Protein AF-X1H9R8-F1 (afdb_monomer)

Sequence (118 aa):
VMQYEVTVKEYMALFAEQQYPYPMNVYSTDDFHYYIVTPVENFTELDSIYSLINKVASNAGEKWGAVWEKFAGTYHFNRGQIVIFSSELSYIPEEPRLNPEEGNFIYWGFGYVELGKE

Nearest PDB structures (foldseek):
  3zqq-assembly1_C  TM=2.118E-01  e=1.198E+00  Bacillus phage SF6
  7n98-assembly1_A  TM=2.409E-01  e=8.816E+00  Mus musculus

Organism: NCBI:txid412755

Structure (mmCIF, N/CA/C/O backbone):
data_AF-X1H9R8-F1
#
_entry.id   AF-X1H9R8-F1
#
loop_
_atom_site.group_PDB
_atom_site.id
_atom_site.type_symbol
_atom_site.label_atom_id
_atom_site.label_alt_id
_atom_site.label_comp_id
_atom_site.label_asym_id
_atom_site.label_entity_id
_atom_site.label_seq_id
_atom_site.pdbx_PDB_ins_code
_atom_site.Cartn_x
_atom_site.Cartn_y
_atom_site.Cartn_z
_atom_site.occupancy
_atom_site.B_iso_or_equiv
_atom_site.auth_seq_id
_atom_site.auth_comp_id
_atom_site.auth_asym_id
_atom_site.auth_atom_id
_atom_site.pdbx_PDB_model_num
ATOM 1 N N . VAL A 1 1 ? 15.574 2.233 14.113 1.00 58.78 1 VAL A N 1
ATOM 2 C CA . VAL A 1 1 ? 14.232 2.436 13.531 1.00 58.78 1 VAL A CA 1
ATOM 3 C C . VAL A 1 1 ? 14.177 3.872 13.057 1.00 58.78 1 VAL A C 1
ATOM 5 O O . VAL A 1 1 ? 14.324 4.769 13.882 1.00 58.78 1 VAL A O 1
ATOM 8 N N . MET A 1 2 ? 14.118 4.085 11.744 1.00 83.69 2 MET A N 1
ATOM 9 C CA . MET A 1 2 ? 14.039 5.432 11.163 1.00 83.69 2 MET A CA 1
ATOM 10 C C . MET A 1 2 ? 12.660 6.046 11.445 1.00 83.69 2 MET A C 1
ATOM 12 O O . MET A 1 2 ? 11.692 5.311 11.635 1.00 83.69 2 MET A O 1
ATOM 16 N N . GLN A 1 3 ? 12.552 7.380 11.451 1.00 92.12 3 GLN A N 1
ATOM 17 C CA . GLN A 1 3 ? 11.281 8.096 11.663 1.00 92.12 3 GLN A CA 1
ATOM 18 C C . GLN A 1 3 ? 10.157 7.568 10.754 1.00 92.12 3 GLN A C 1
ATOM 20 O O . GLN A 1 3 ? 9.029 7.416 11.208 1.00 92.12 3 GLN A O 1
ATOM 25 N N . TYR A 1 4 ? 10.489 7.207 9.509 1.00 93.81 4 TYR A N 1
ATOM 26 C CA . TYR A 1 4 ? 9.563 6.604 8.550 1.00 93.81 4 TYR A CA 1
ATOM 27 C C . TYR A 1 4 ? 8.852 5.356 9.105 1.00 93.81 4 TYR A C 1
ATOM 29 O O . TYR A 1 4 ? 7.630 5.282 9.085 1.00 93.81 4 TYR A O 1
ATOM 37 N N . GLU A 1 5 ? 9.594 4.394 9.662 1.00 94.56 5 GLU A N 1
ATOM 38 C CA . GLU A 1 5 ? 9.041 3.127 10.171 1.00 94.56 5 GLU A CA 1
ATOM 39 C C . GLU A 1 5 ? 8.130 3.330 11.385 1.00 94.56 5 GLU A C 1
ATOM 41 O O . GLU A 1 5 ? 7.147 2.607 11.558 1.00 94.56 5 GLU A O 1
ATOM 46 N N . VAL A 1 6 ? 8.451 4.312 12.233 1.00 95.06 6 VAL A N 1
ATOM 47 C CA . VAL A 1 6 ? 7.582 4.703 13.351 1.00 95.06 6 VAL A CA 1
ATOM 48 C C . VAL A 1 6 ? 6.272 5.261 12.803 1.00 95.06 6 VAL A C 1
ATOM 50 O O . VAL A 1 6 ? 5.204 4.799 13.201 1.00 95.06 6 VAL A O 1
ATOM 53 N N . THR A 1 7 ? 6.347 6.181 11.841 1.00 96.06 7 THR A N 1
ATOM 54 C CA . THR A 1 7 ? 5.164 6.782 11.218 1.00 96.06 7 THR A CA 1
ATOM 55 C C . THR A 1 7 ? 4.322 5.749 10.454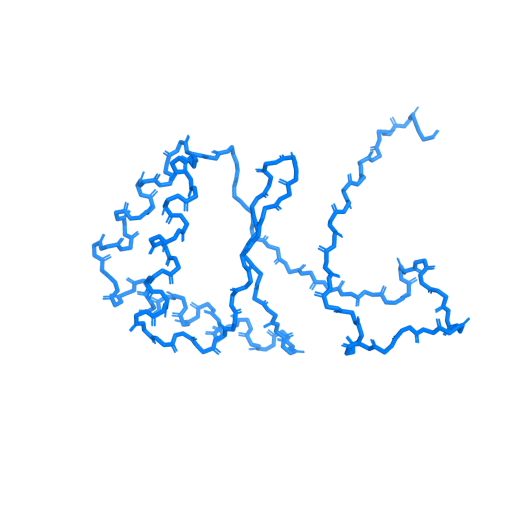 1.00 96.06 7 THR A C 1
ATOM 57 O O . THR A 1 7 ? 3.099 5.786 10.543 1.00 96.06 7 THR A O 1
ATOM 60 N N . VAL A 1 8 ? 4.932 4.759 9.783 1.00 95.81 8 VAL A N 1
ATOM 61 C CA . VAL A 1 8 ? 4.200 3.639 9.152 1.00 95.81 8 VAL A CA 1
ATOM 62 C C . VAL A 1 8 ? 3.397 2.847 10.179 1.00 95.81 8 VAL A C 1
ATOM 64 O O . VAL A 1 8 ? 2.245 2.511 9.918 1.00 95.81 8 VAL A O 1
ATOM 67 N N . LYS A 1 9 ? 3.958 2.562 11.358 1.00 95.75 9 LYS A N 1
ATOM 68 C CA . LYS A 1 9 ? 3.222 1.847 12.414 1.00 95.75 9 LYS A CA 1
ATOM 69 C C . LYS A 1 9 ? 2.025 2.650 12.917 1.00 95.75 9 LYS A C 1
ATOM 71 O O . LYS A 1 9 ? 0.958 2.074 13.111 1.00 95.75 9 LYS A O 1
ATOM 76 N N . GLU A 1 10 ? 2.184 3.960 13.092 1.00 96.12 10 GLU A N 1
ATOM 77 C CA . GLU A 1 10 ? 1.074 4.849 13.454 1.00 96.12 10 GLU A CA 1
ATOM 78 C C . GLU A 1 10 ? -0.002 4.883 12.362 1.00 96.12 10 GLU A C 1
ATOM 80 O O . GLU A 1 10 ? -1.187 4.766 12.663 1.00 96.12 10 GLU A O 1
ATOM 85 N N . TYR A 1 11 ? 0.405 4.968 11.093 1.00 96.38 11 TYR A N 1
ATOM 86 C CA . TYR A 1 11 ? -0.500 4.907 9.948 1.00 96.38 11 TYR A CA 1
ATOM 87 C C . TYR A 1 11 ? -1.292 3.594 9.929 1.00 96.38 11 TYR A C 1
ATOM 89 O O . TYR A 1 11 ? -2.515 3.622 9.838 1.00 96.38 11 TYR A O 1
ATOM 97 N N . MET A 1 12 ? -0.626 2.447 10.106 1.00 96.69 12 MET A N 1
ATOM 98 C CA . MET A 1 12 ? -1.271 1.128 10.177 1.00 96.69 12 MET A CA 1
ATOM 99 C C . MET A 1 12 ? -2.234 0.993 11.359 1.00 96.69 12 MET A C 1
AT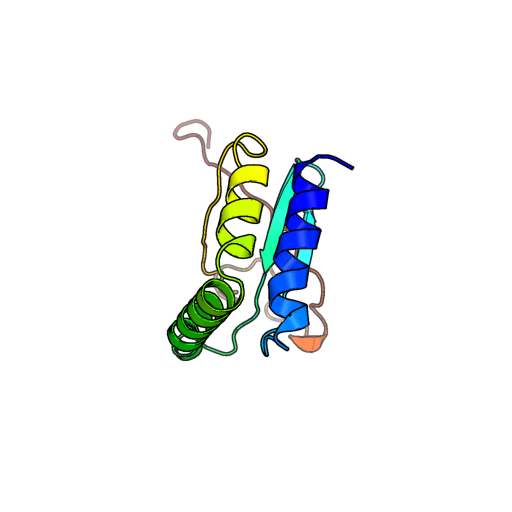OM 101 O O . MET A 1 12 ? -3.279 0.353 11.225 1.00 96.69 12 MET A O 1
ATOM 105 N N . ALA A 1 13 ? -1.933 1.628 12.495 1.00 96.38 13 ALA A N 1
ATOM 106 C CA . ALA A 1 13 ? -2.823 1.627 13.651 1.00 96.38 13 ALA A CA 1
ATOM 107 C C . ALA A 1 13 ? -4.185 2.271 13.336 1.00 96.38 13 ALA A C 1
ATOM 109 O O . ALA A 1 13 ? -5.203 1.756 13.790 1.00 96.38 13 ALA A O 1
ATOM 110 N N . LEU A 1 14 ? -4.237 3.312 12.491 1.00 96.81 14 LEU A N 1
ATOM 111 C CA . LEU A 1 14 ? -5.501 3.955 12.095 1.00 96.81 14 LEU A CA 1
ATOM 112 C C . LEU A 1 14 ? -6.459 2.996 11.372 1.00 96.81 14 LEU A C 1
ATOM 114 O O . LEU A 1 14 ? -7.675 3.100 11.535 1.00 96.81 14 LEU A O 1
ATOM 118 N N . PHE A 1 15 ? -5.925 2.058 10.587 1.00 96.75 15 PHE A N 1
ATOM 119 C CA . PHE A 1 15 ? -6.718 1.031 9.908 1.00 96.75 15 PHE A CA 1
ATOM 120 C C . PHE A 1 15 ? -7.121 -0.092 10.861 1.00 96.75 15 PHE A C 1
ATOM 122 O O . PHE A 1 15 ? -8.264 -0.551 10.829 1.00 96.75 15 PHE A O 1
ATOM 129 N N . ALA A 1 16 ? -6.198 -0.515 11.731 1.00 94.94 16 ALA A N 1
ATOM 130 C CA . ALA A 1 16 ? -6.457 -1.553 12.722 1.00 94.94 16 ALA A CA 1
ATOM 131 C C . ALA A 1 16 ? -7.559 -1.136 13.714 1.00 94.94 16 ALA A C 1
ATOM 133 O O . ALA A 1 16 ? -8.469 -1.919 13.979 1.00 94.94 16 ALA A O 1
ATOM 134 N N . GLU A 1 17 ? -7.530 0.113 14.198 1.00 94.62 17 GLU A N 1
ATOM 135 C CA . GLU A 1 17 ? -8.552 0.698 15.084 1.00 94.62 17 GLU A CA 1
ATOM 136 C C . GLU A 1 17 ? -9.963 0.640 14.479 1.00 94.62 17 GLU A C 1
ATOM 138 O O . GLU A 1 17 ? -10.953 0.540 15.202 1.00 94.62 17 GLU A O 1
ATOM 143 N N . GLN A 1 18 ? -10.059 0.678 13.150 1.00 94.50 18 GLN A N 1
ATOM 144 C CA . GLN A 1 18 ? -11.322 0.717 12.415 1.00 94.50 18 GLN A CA 1
ATOM 145 C C . GLN A 1 18 ? -11.713 -0.629 11.802 1.00 94.50 18 GLN A C 1
ATOM 147 O O . GLN A 1 18 ? -12.658 -0.678 11.017 1.00 94.50 18 GLN A O 1
ATOM 152 N N . GLN A 1 19 ? -11.006 -1.707 12.162 1.00 92.44 19 GLN A N 1
ATOM 153 C CA . GLN A 1 19 ? -11.251 -3.058 11.650 1.00 92.44 19 GLN A CA 1
ATOM 154 C C . GLN A 1 19 ? -11.286 -3.088 10.114 1.00 92.44 19 GLN A C 1
ATOM 156 O O . GLN A 1 19 ? -12.192 -3.663 9.509 1.00 92.44 19 GLN A O 1
ATOM 161 N N . TYR A 1 20 ? -10.320 -2.412 9.481 1.00 93.75 20 TYR A N 1
ATOM 162 C CA . TYR A 1 20 ? -10.223 -2.355 8.026 1.00 93.75 20 TYR A CA 1
ATOM 163 C C . TYR A 1 20 ? -10.223 -3.778 7.428 1.00 93.75 20 TYR A C 1
ATOM 165 O O . TYR A 1 20 ? -9.435 -4.615 7.873 1.00 93.75 20 TYR A O 1
ATOM 173 N N . PRO A 1 21 ? -11.108 -4.080 6.459 1.00 93.31 21 PRO A N 1
ATOM 174 C CA . PRO A 1 21 ? -11.422 -5.463 6.101 1.00 93.31 21 PRO A CA 1
ATOM 175 C C . PRO A 1 21 ? -10.385 -6.118 5.188 1.00 93.31 21 PRO A C 1
ATOM 177 O O . PRO A 1 21 ? -10.358 -7.342 5.086 1.00 93.31 21 PRO A O 1
ATOM 180 N N . TYR A 1 22 ? -9.540 -5.327 4.521 1.00 92.12 22 TYR A N 1
ATOM 181 C CA . TYR A 1 22 ? -8.519 -5.865 3.632 1.00 92.12 22 TYR A CA 1
ATOM 182 C C . TYR A 1 22 ? -7.195 -6.073 4.374 1.00 92.12 22 TYR A C 1
ATOM 184 O O . TYR A 1 22 ? -6.769 -5.193 5.131 1.00 92.12 22 TYR A O 1
ATOM 192 N N . PRO A 1 23 ? -6.501 -7.199 4.137 1.00 91.44 23 PRO A N 1
ATOM 193 C CA . PRO A 1 23 ? -5.173 -7.402 4.690 1.00 91.44 23 PRO A CA 1
ATOM 194 C C . PRO A 1 23 ? -4.192 -6.387 4.093 1.00 91.44 23 PRO A C 1
ATOM 196 O O . PRO A 1 23 ? -4.206 -6.118 2.893 1.00 91.44 23 PRO A O 1
ATOM 199 N N . MET A 1 24 ? -3.308 -5.852 4.932 1.00 92.69 24 MET A N 1
ATOM 200 C CA . MET A 1 24 ? -2.211 -4.987 4.503 1.00 92.69 24 MET A CA 1
ATOM 201 C C . MET A 1 24 ? -0.887 -5.623 4.902 1.00 92.69 24 MET A C 1
ATOM 203 O O . MET A 1 24 ? -0.545 -5.696 6.082 1.00 92.69 24 MET A O 1
ATOM 207 N N . ASN A 1 25 ? -0.136 -6.076 3.904 1.00 91.00 25 ASN A N 1
ATOM 208 C CA . ASN A 1 25 ? 1.195 -6.631 4.095 1.00 91.00 25 ASN A CA 1
ATOM 209 C C . ASN A 1 25 ? 2.215 -5.498 4.054 1.00 91.00 25 ASN A C 1
ATOM 211 O O . ASN A 1 25 ? 2.290 -4.774 3.061 1.00 91.00 25 ASN A O 1
ATOM 215 N N . VAL A 1 26 ? 3.001 -5.359 5.120 1.00 92.12 26 VAL A N 1
ATOM 216 C CA . VAL A 1 26 ? 4.008 -4.303 5.246 1.00 92.12 26 VAL A CA 1
ATOM 217 C C . VAL A 1 26 ? 5.387 -4.925 5.368 1.00 92.12 26 VAL A C 1
ATOM 219 O O . VAL A 1 26 ? 5.619 -5.747 6.253 1.00 92.12 26 VAL A O 1
ATOM 222 N N . TYR A 1 27 ? 6.304 -4.531 4.493 1.00 90.00 27 TYR A N 1
ATOM 223 C CA . TYR A 1 27 ? 7.689 -4.997 4.516 1.00 90.00 27 TYR A CA 1
ATOM 224 C C . TYR A 1 27 ? 8.628 -3.963 3.901 1.00 90.00 27 TYR A C 1
ATOM 226 O O . TYR A 1 27 ? 8.201 -3.022 3.228 1.00 90.00 27 TYR A O 1
ATOM 234 N N . SER A 1 28 ? 9.918 -4.161 4.148 1.00 89.94 28 SER A N 1
ATOM 235 C CA . SER A 1 28 ? 11.006 -3.392 3.560 1.00 89.94 28 SER A CA 1
ATOM 236 C C . SER A 1 28 ? 11.947 -4.308 2.791 1.00 89.94 28 SER A C 1
ATOM 238 O O . SER A 1 28 ? 12.113 -5.475 3.149 1.00 89.94 28 SER A O 1
ATOM 240 N N . THR A 1 29 ? 12.588 -3.766 1.769 1.00 87.50 29 THR A N 1
ATOM 241 C CA . THR A 1 29 ? 13.716 -4.390 1.069 1.00 87.50 29 THR A CA 1
ATOM 242 C C . THR A 1 29 ? 15.046 -3.866 1.619 1.00 87.50 29 THR A C 1
ATOM 244 O O . THR A 1 29 ? 15.091 -2.953 2.446 1.00 87.50 29 THR A O 1
ATOM 247 N N . ASP A 1 30 ? 16.145 -4.482 1.197 1.00 87.00 30 ASP A N 1
ATOM 248 C CA . ASP A 1 30 ? 17.516 -4.121 1.568 1.00 87.00 30 ASP A CA 1
ATOM 249 C C . ASP A 1 30 ? 17.9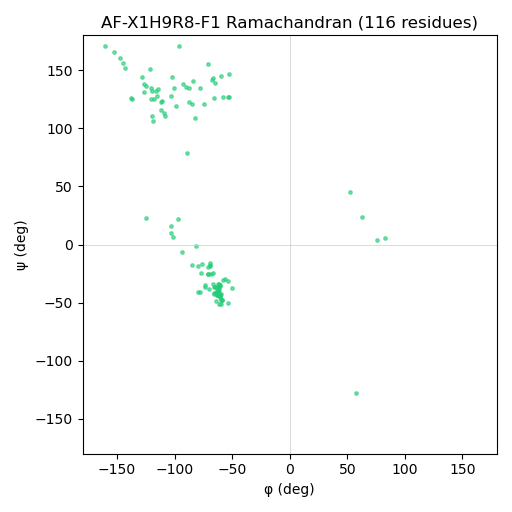88 -2.781 0.974 1.00 87.00 30 ASP A C 1
ATOM 251 O O . ASP A 1 30 ? 18.930 -2.178 1.487 1.00 87.00 30 ASP A O 1
ATOM 255 N N . ASP A 1 31 ? 17.301 -2.278 -0.052 1.00 87.25 31 ASP A N 1
ATOM 256 C CA . ASP A 1 31 ? 17.555 -0.998 -0.721 1.00 87.25 31 ASP A CA 1
ATOM 257 C C . ASP A 1 31 ? 16.661 0.161 -0.221 1.00 87.25 31 ASP A C 1
ATOM 259 O O . ASP A 1 31 ? 16.492 1.169 -0.907 1.00 87.25 31 ASP A O 1
ATOM 263 N N . PHE A 1 32 ? 16.115 0.040 0.996 1.00 87.88 32 PHE A N 1
ATOM 264 C CA . PHE A 1 32 ? 15.284 1.052 1.670 1.00 87.88 32 PHE A CA 1
ATOM 265 C C . PHE A 1 32 ? 13.959 1.401 0.971 1.00 87.88 32 PHE A C 1
ATOM 267 O O . PHE A 1 32 ? 13.383 2.462 1.238 1.00 87.88 32 PHE A O 1
ATOM 274 N N . HIS A 1 33 ? 13.417 0.508 0.138 1.00 89.56 33 HIS A N 1
ATOM 275 C CA . HIS A 1 33 ? 12.020 0.608 -0.278 1.00 89.56 33 HIS A CA 1
ATOM 276 C C . HIS A 1 33 ? 11.097 -0.023 0.761 1.00 89.56 33 HIS A C 1
ATOM 278 O O . HIS A 1 33 ? 11.381 -1.069 1.346 1.00 89.56 33 HIS A O 1
ATOM 284 N N . TYR A 1 34 ? 9.958 0.629 0.973 1.00 91.81 34 TYR A N 1
ATOM 285 C CA . TYR A 1 34 ? 8.915 0.181 1.881 1.00 91.81 34 TYR A CA 1
ATOM 286 C C . TYR A 1 34 ? 7.630 -0.033 1.099 1.00 91.81 34 TYR A C 1
ATOM 288 O O . TYR A 1 34 ? 7.205 0.830 0.327 1.00 91.81 34 TYR A O 1
ATOM 296 N N . TYR A 1 35 ? 7.001 -1.180 1.324 1.00 92.12 35 TYR A N 1
ATOM 297 C CA . TYR A 1 35 ? 5.814 -1.606 0.603 1.00 92.12 35 TYR A CA 1
ATOM 298 C C . TYR A 1 35 ? 4.663 -1.811 1.574 1.00 92.12 35 TYR A C 1
ATOM 300 O O . TYR A 1 35 ? 4.823 -2.437 2.619 1.00 92.12 35 TYR A O 1
ATOM 308 N N . ILE A 1 36 ? 3.495 -1.299 1.192 1.00 93.75 36 ILE A N 1
ATOM 309 C CA . ILE A 1 36 ? 2.209 -1.613 1.809 1.00 93.75 36 ILE A CA 1
ATOM 310 C C . ILE A 1 36 ? 1.371 -2.231 0.695 1.00 93.75 36 ILE A C 1
ATOM 312 O O . ILE A 1 36 ? 0.959 -1.538 -0.235 1.00 93.75 36 ILE A O 1
ATOM 316 N N . VAL A 1 37 ? 1.179 -3.545 0.752 1.00 92.25 37 VAL A N 1
ATOM 317 C CA . VAL A 1 37 ? 0.517 -4.314 -0.304 1.00 92.25 37 VAL A CA 1
ATOM 318 C C . VAL A 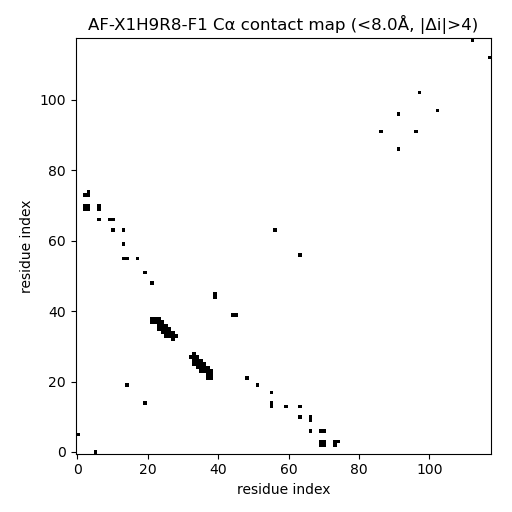1 37 ? -0.827 -4.808 0.196 1.00 92.25 37 VAL A C 1
ATOM 320 O O . VAL A 1 37 ? -0.901 -5.514 1.200 1.00 92.25 37 VAL A O 1
ATOM 323 N N . THR A 1 38 ? -1.879 -4.454 -0.538 1.00 92.19 38 THR A N 1
ATOM 324 C CA . THR A 1 38 ? -3.232 -4.975 -0.333 1.00 92.19 38 THR A CA 1
ATOM 325 C C . THR A 1 38 ? -3.567 -5.912 -1.492 1.00 92.19 38 THR A C 1
ATOM 327 O O . THR A 1 38 ? -3.685 -5.429 -2.620 1.00 92.19 38 THR A O 1
ATOM 330 N N . PRO A 1 39 ? -3.665 -7.234 -1.270 1.00 90.12 39 PRO A N 1
ATOM 331 C CA . PRO A 1 39 ? -4.137 -8.148 -2.298 1.00 90.12 39 PRO A CA 1
ATOM 332 C C . PRO A 1 39 ? -5.619 -7.883 -2.585 1.00 90.12 39 PRO A C 1
ATOM 334 O O . PRO A 1 39 ? -6.395 -7.610 -1.669 1.00 90.12 39 PRO A O 1
ATOM 337 N N . VAL A 1 40 ? -5.988 -7.972 -3.860 1.00 90.06 40 VAL A N 1
ATOM 338 C CA . VAL A 1 40 ? -7.364 -7.829 -4.347 1.00 90.06 40 VAL A CA 1
ATOM 339 C C . VAL A 1 40 ? -7.710 -9.016 -5.223 1.00 90.06 40 VAL A C 1
ATOM 341 O O . VAL A 1 40 ? -6.852 -9.509 -5.956 1.00 90.06 40 VAL A O 1
ATOM 344 N N . GLU A 1 41 ? -8.957 -9.470 -5.159 1.00 85.88 41 GLU A N 1
ATOM 345 C CA . GLU A 1 41 ? -9.411 -10.594 -5.982 1.00 85.88 41 GLU A CA 1
ATOM 346 C C . GLU A 1 41 ? -9.577 -10.167 -7.446 1.00 85.88 41 GLU A C 1
ATOM 348 O O . GLU A 1 41 ? -9.273 -10.917 -8.373 1.00 85.88 41 GLU A O 1
ATOM 353 N N . ASN A 1 42 ? -10.043 -8.937 -7.670 1.00 88.94 42 ASN A N 1
ATOM 354 C CA . ASN A 1 42 ? -10.261 -8.374 -8.997 1.00 88.94 42 ASN A CA 1
ATOM 355 C C . ASN A 1 42 ? -10.329 -6.834 -8.947 1.00 88.94 42 ASN A C 1
ATOM 357 O O . ASN A 1 42 ? -10.403 -6.226 -7.880 1.00 88.94 42 ASN A O 1
ATOM 361 N N . PHE A 1 43 ? -10.339 -6.175 -10.111 1.00 90.19 43 PHE A N 1
ATOM 362 C CA . PHE A 1 43 ? -10.308 -4.706 -10.177 1.00 90.19 43 PHE A CA 1
ATOM 363 C C . PHE A 1 43 ? -11.573 -4.001 -9.692 1.00 90.19 43 PHE A C 1
ATOM 365 O O . PHE A 1 43 ? -11.514 -2.804 -9.419 1.00 90.19 43 PHE A O 1
ATOM 372 N N . THR A 1 44 ? -12.700 -4.702 -9.553 1.00 90.19 44 THR A N 1
ATOM 373 C CA . THR A 1 44 ? -13.933 -4.072 -9.049 1.00 90.19 44 THR A CA 1
ATOM 374 C C . THR A 1 44 ? -13.825 -3.703 -7.567 1.00 90.19 44 THR A C 1
ATOM 376 O O . THR A 1 44 ? -14.539 -2.825 -7.088 1.00 90.19 44 THR A O 1
ATOM 379 N N . GLU A 1 45 ? -12.875 -4.303 -6.845 1.00 90.38 45 GLU A N 1
ATOM 380 C CA . GLU A 1 45 ? -12.619 -4.007 -5.435 1.00 90.38 45 GLU A CA 1
ATOM 381 C C . GLU A 1 45 ? -11.869 -2.687 -5.213 1.00 90.38 45 GLU A C 1
ATOM 383 O O . GLU A 1 45 ? -11.889 -2.154 -4.104 1.00 90.38 45 GLU A O 1
ATOM 388 N N . LEU A 1 46 ? -11.231 -2.126 -6.248 1.00 91.12 46 LEU A N 1
ATOM 389 C CA . LEU A 1 46 ? -10.410 -0.917 -6.115 1.00 91.12 46 LEU A CA 1
ATOM 390 C C . LEU A 1 46 ? -11.229 0.280 -5.622 1.00 91.12 46 LEU A C 1
ATOM 392 O O . LEU A 1 46 ? -10.806 0.979 -4.701 1.00 91.12 46 LEU A O 1
ATOM 396 N N . ASP A 1 47 ? -12.430 0.474 -6.170 1.00 92.12 47 ASP A N 1
ATOM 397 C CA . ASP A 1 47 ? -13.336 1.543 -5.737 1.00 92.12 47 ASP A CA 1
ATOM 398 C C . ASP A 1 47 ? -13.742 1.373 -4.266 1.00 92.12 47 ASP A C 1
ATOM 400 O O . ASP A 1 47 ? -13.800 2.344 -3.504 1.00 92.12 47 ASP A O 1
ATOM 404 N N . SER A 1 48 ? -13.963 0.126 -3.837 1.00 92.50 48 SER A N 1
ATOM 405 C CA . SER A 1 48 ? -14.284 -0.197 -2.444 1.00 92.50 48 SER A CA 1
ATOM 406 C C . SER A 1 48 ? -13.110 0.110 -1.515 1.00 92.50 48 SER A C 1
ATOM 408 O O . SER A 1 48 ? -13.306 0.723 -0.465 1.00 92.50 48 SER A O 1
ATOM 410 N N . ILE A 1 49 ? -11.884 -0.233 -1.917 1.00 92.50 49 ILE A N 1
ATOM 411 C CA . ILE A 1 49 ? -10.659 0.079 -1.171 1.00 92.50 49 ILE A CA 1
ATOM 412 C C . ILE A 1 49 ? -10.499 1.587 -0.995 1.00 92.50 49 ILE A C 1
ATOM 414 O O . ILE A 1 49 ? -10.343 2.055 0.133 1.00 92.50 49 ILE A O 1
ATOM 418 N N . TYR A 1 50 ? -10.598 2.370 -2.071 1.00 91.81 50 TYR A N 1
ATOM 419 C CA . TYR A 1 50 ? -10.468 3.825 -1.971 1.00 91.81 50 TYR A CA 1
ATOM 420 C C . TYR A 1 50 ? -11.561 4.441 -1.095 1.00 91.81 50 TYR A C 1
ATOM 422 O O . TYR A 1 50 ? -11.278 5.319 -0.277 1.00 91.81 50 TYR A O 1
ATOM 430 N N . SER A 1 51 ? -12.798 3.953 -1.211 1.00 94.50 51 SER A N 1
ATOM 431 C CA . SER A 1 51 ? -13.905 4.390 -0.358 1.00 94.50 51 SER A CA 1
ATOM 432 C C . SER A 1 51 ? -13.634 4.111 1.124 1.00 94.50 51 SER A C 1
ATOM 434 O O . SER A 1 51 ? -13.823 4.984 1.975 1.00 94.50 51 SER A O 1
ATOM 436 N N . LEU A 1 52 ? -13.114 2.926 1.450 1.00 95.25 52 LEU A N 1
ATOM 437 C CA . LEU A 1 52 ? -12.782 2.554 2.823 1.00 95.25 52 LEU A CA 1
ATOM 438 C C . LEU A 1 52 ? -11.572 3.324 3.365 1.00 95.25 52 LEU A C 1
ATOM 440 O O . LEU A 1 52 ? -11.609 3.737 4.521 1.00 95.25 52 LEU A O 1
ATOM 444 N N . ILE A 1 53 ? -10.541 3.585 2.556 1.00 94.31 53 ILE A N 1
ATOM 445 C CA . ILE A 1 53 ? -9.414 4.450 2.948 1.00 94.31 53 ILE A CA 1
ATOM 446 C C . ILE A 1 53 ? -9.921 5.862 3.272 1.00 94.31 53 ILE A C 1
ATOM 448 O O . ILE A 1 53 ? -9.572 6.419 4.311 1.00 94.31 53 ILE A O 1
ATOM 452 N N . ASN A 1 54 ? -10.800 6.423 2.436 1.00 96.00 54 ASN A N 1
ATOM 453 C CA . ASN A 1 54 ? -11.403 7.734 2.689 1.00 96.00 54 ASN A CA 1
ATOM 454 C C . ASN A 1 54 ? -12.246 7.740 3.969 1.00 96.00 54 ASN A C 1
ATOM 456 O O . ASN A 1 54 ? -12.208 8.704 4.734 1.00 96.00 54 ASN A O 1
ATOM 460 N N . LYS A 1 55 ? -12.971 6.651 4.241 1.00 97.12 55 LYS A N 1
ATOM 461 C CA . LYS A 1 55 ? -13.701 6.471 5.499 1.00 97.12 55 LYS A CA 1
ATOM 462 C C . LYS A 1 55 ? -12.748 6.432 6.697 1.00 97.12 55 LYS A C 1
ATOM 464 O O . LYS A 1 55 ? -13.017 7.104 7.691 1.00 97.12 55 LYS A O 1
ATOM 469 N N . VAL A 1 56 ? -11.625 5.717 6.588 1.00 97.00 56 VAL A N 1
ATOM 470 C CA . VAL A 1 56 ? -10.582 5.677 7.626 1.00 97.00 56 VAL A CA 1
ATOM 471 C C . VAL A 1 56 ? -10.033 7.073 7.896 1.00 97.00 56 VAL A C 1
ATOM 473 O O . VAL A 1 56 ? -9.994 7.486 9.055 1.00 97.00 56 VAL A O 1
ATOM 476 N N . ALA A 1 57 ? -9.690 7.817 6.843 1.00 96.62 57 ALA A N 1
ATOM 477 C CA . ALA A 1 57 ? -9.207 9.190 6.936 1.00 96.62 57 ALA A CA 1
ATOM 478 C C . ALA A 1 57 ? -10.231 10.120 7.602 1.00 96.62 57 ALA A C 1
ATOM 480 O O . ALA A 1 57 ? -9.898 10.846 8.539 1.00 96.62 57 ALA A O 1
ATOM 481 N N . SER A 1 58 ? -11.494 10.052 7.170 1.00 97.06 58 SER A N 1
ATOM 482 C CA . SER A 1 58 ? -12.582 10.860 7.727 1.00 97.06 58 SER A CA 1
ATOM 483 C C . SER A 1 58 ? -12.817 10.574 9.211 1.00 97.06 58 SER A C 1
ATOM 485 O O . SER A 1 58 ? -13.046 11.503 9.979 1.00 97.06 58 SER A O 1
ATOM 487 N N . ASN A 1 59 ? -12.762 9.306 9.622 1.00 97.19 59 ASN A N 1
ATOM 488 C CA . ASN A 1 59 ? -12.960 8.907 11.016 1.00 97.19 59 ASN A CA 1
ATOM 489 C C . ASN A 1 59 ? -11.757 9.256 11.903 1.00 97.19 59 ASN A C 1
ATOM 491 O O . ASN A 1 59 ? -11.930 9.594 13.071 1.00 97.19 59 ASN A O 1
ATOM 495 N N . ALA A 1 60 ? -10.540 9.171 11.359 1.00 96.44 60 ALA A N 1
ATOM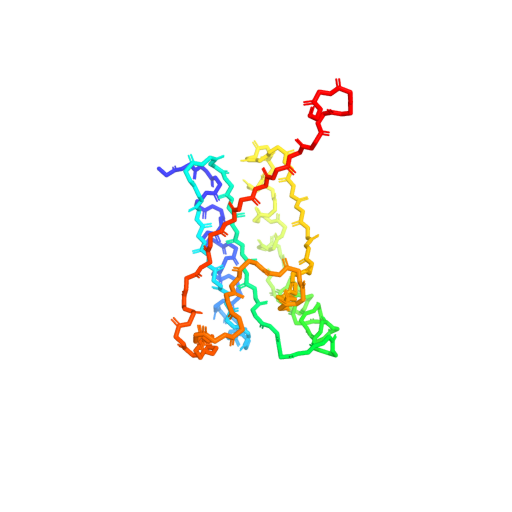 496 C CA . ALA A 1 60 ? -9.318 9.525 12.074 1.00 96.44 60 ALA A CA 1
ATOM 497 C C . ALA A 1 60 ? -9.186 11.045 12.290 1.00 96.44 60 ALA A C 1
ATOM 499 O O . ALA A 1 60 ? -8.531 11.472 13.245 1.00 96.44 60 ALA A O 1
ATOM 500 N N . GLY A 1 61 ? -9.808 11.860 11.431 1.00 96.00 61 GLY A N 1
ATOM 501 C CA . GLY A 1 61 ? -9.837 13.315 11.559 1.00 96.00 61 GLY A CA 1
ATOM 502 C C . GLY A 1 61 ? -8.430 13.912 11.590 1.00 96.00 61 GLY A C 1
ATOM 503 O O . GLY A 1 61 ? -7.592 13.603 10.745 1.00 96.00 61 GLY A O 1
ATOM 504 N N . GLU A 1 62 ? -8.140 14.736 12.597 1.00 96.88 62 GLU A N 1
ATOM 505 C CA . GLU A 1 62 ? -6.832 15.390 12.760 1.00 96.88 62 GLU A CA 1
ATOM 506 C C . GLU A 1 62 ? -5.662 14.400 12.847 1.00 96.88 62 GLU A C 1
ATOM 508 O O . GLU A 1 62 ? -4.565 14.702 12.373 1.00 96.88 62 GLU A O 1
ATOM 513 N N . LYS A 1 63 ? -5.888 13.185 13.378 1.00 96.12 63 LYS A N 1
ATOM 514 C CA . LYS A 1 63 ? -4.843 12.151 13.442 1.00 96.12 63 LYS A CA 1
ATOM 515 C C . LYS A 1 63 ? -4.342 11.765 12.052 1.00 96.12 63 LYS A C 1
ATOM 517 O O . LYS A 1 63 ? -3.159 11.476 11.902 1.00 96.12 63 LYS A O 1
ATOM 522 N N . TRP A 1 64 ? -5.220 11.768 11.045 1.00 96.19 64 TRP A N 1
ATOM 523 C CA . TRP A 1 64 ? -4.835 11.465 9.668 1.00 96.19 64 TRP A CA 1
ATOM 524 C C . TRP A 1 64 ? -3.816 12.483 9.153 1.00 96.19 64 TRP A C 1
ATOM 526 O O . TRP A 1 64 ? -2.743 12.102 8.691 1.00 96.19 64 TRP A O 1
ATOM 536 N N . GLY A 1 65 ? -4.118 13.777 9.298 1.00 96.25 65 GLY A N 1
ATOM 537 C CA . GLY A 1 65 ? -3.215 14.863 8.906 1.00 96.25 65 GLY A CA 1
ATOM 538 C C . GLY A 1 65 ? -1.886 14.823 9.664 1.00 96.25 65 GLY A C 1
ATOM 539 O O . GLY A 1 65 ? -0.828 14.883 9.044 1.00 96.25 65 GLY A O 1
ATOM 540 N N . ALA A 1 66 ? -1.931 14.615 10.983 1.00 96.69 66 ALA A N 1
ATOM 541 C CA . ALA A 1 66 ? -0.734 14.539 11.820 1.00 96.69 66 ALA A CA 1
ATOM 542 C C . ALA A 1 66 ? 0.220 13.400 11.409 1.00 96.69 66 ALA A C 1
ATOM 544 O O . ALA A 1 66 ? 1.440 13.556 11.464 1.00 96.69 66 ALA A O 1
ATOM 545 N N . VAL A 1 67 ? -0.312 12.253 10.968 1.00 96.62 67 VAL A N 1
ATOM 546 C CA . VAL A 1 67 ? 0.509 11.156 10.430 1.00 96.62 67 VAL A CA 1
ATOM 547 C C . VAL A 1 67 ? 1.192 11.567 9.120 1.00 96.62 67 VAL A C 1
ATOM 549 O O . VAL A 1 67 ? 2.382 11.304 8.947 1.00 96.62 67 VAL A O 1
ATOM 552 N N . TRP A 1 68 ? 0.493 12.263 8.218 1.00 94.38 68 TRP A N 1
ATOM 553 C CA . TRP A 1 68 ? 1.090 12.762 6.971 1.00 94.38 68 TRP A CA 1
ATOM 554 C C . TRP A 1 68 ? 2.168 13.823 7.201 1.00 94.38 68 TRP A C 1
ATOM 556 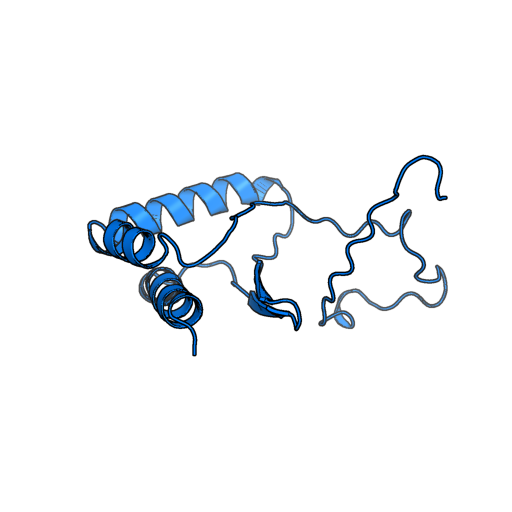O O . TRP A 1 68 ? 3.190 13.813 6.516 1.00 94.38 68 TRP A O 1
ATOM 566 N N . GLU A 1 69 ? 2.001 14.690 8.197 1.00 95.69 69 GLU A N 1
ATOM 567 C CA . GLU A 1 69 ? 3.041 15.645 8.592 1.00 95.69 69 GLU A CA 1
ATOM 568 C C . GLU A 1 69 ? 4.303 14.936 9.095 1.00 95.69 69 GLU A C 1
ATOM 570 O O . GLU A 1 69 ? 5.411 15.308 8.717 1.00 95.69 69 GLU A O 1
ATOM 575 N N . LYS A 1 70 ? 4.157 13.860 9.877 1.00 95.44 70 LYS A N 1
ATOM 576 C CA . LYS A 1 70 ? 5.294 13.036 10.322 1.00 95.44 70 LYS A CA 1
ATOM 577 C C . LYS A 1 70 ? 5.977 12.279 9.186 1.00 95.44 70 LYS A C 1
ATOM 579 O O . LYS A 1 70 ? 7.137 11.896 9.324 1.00 95.44 70 LYS A O 1
ATOM 584 N N . PHE A 1 71 ? 5.265 12.015 8.094 1.00 94.81 71 PHE A N 1
ATOM 585 C CA . PHE A 1 71 ? 5.844 11.436 6.888 1.00 94.81 71 PHE A CA 1
ATOM 586 C C . PHE A 1 71 ? 6.634 12.462 6.068 1.00 94.81 71 PHE A C 1
ATOM 588 O O . PHE A 1 71 ? 7.536 12.077 5.317 1.00 94.81 71 PHE A O 1
ATOM 595 N N . ALA A 1 72 ? 6.337 13.755 6.202 1.00 93.69 72 ALA A N 1
ATOM 596 C CA . ALA A 1 72 ? 6.993 14.795 5.425 1.00 93.69 72 ALA A CA 1
ATOM 597 C C . ALA A 1 72 ? 8.518 14.767 5.635 1.00 93.69 72 ALA A C 1
ATOM 599 O O . ALA A 1 72 ? 9.021 14.772 6.756 1.00 93.69 72 ALA A O 1
ATOM 600 N N . GLY A 1 73 ? 9.267 14.706 4.531 1.00 91.94 73 GLY A N 1
ATOM 601 C CA . GLY A 1 73 ? 10.733 14.657 4.552 1.00 91.94 73 GLY A CA 1
ATOM 602 C C . GLY A 1 73 ? 11.340 13.307 4.954 1.00 91.94 73 GLY A C 1
ATOM 603 O O . GLY A 1 73 ? 12.559 13.207 5.045 1.00 91.94 73 GLY A O 1
ATOM 604 N N . THR A 1 74 ? 10.528 12.266 5.171 1.00 94.31 74 THR A N 1
ATOM 605 C CA . THR A 1 74 ? 11.024 10.926 5.546 1.00 94.31 74 THR A CA 1
ATOM 606 C C . THR A 1 74 ? 11.240 9.983 4.360 1.00 94.31 74 THR A C 1
ATOM 608 O O . THR A 1 74 ? 11.777 8.895 4.545 1.00 94.31 74 THR A O 1
ATOM 611 N N . TYR A 1 75 ? 10.849 10.386 3.147 1.00 93.06 75 TYR A N 1
ATOM 612 C CA . TYR A 1 75 ? 11.021 9.618 1.914 1.00 93.06 75 TYR A CA 1
ATOM 613 C C . TYR A 1 75 ? 11.313 10.538 0.719 1.00 93.06 75 TYR A C 1
ATOM 615 O O . TYR A 1 75 ? 10.933 11.709 0.717 1.00 93.06 75 TYR A O 1
ATOM 623 N N . HIS A 1 76 ? 11.957 9.997 -0.320 1.00 92.50 76 HIS A N 1
ATOM 624 C CA . HIS A 1 76 ? 12.218 10.722 -1.572 1.00 92.50 76 HIS A CA 1
ATOM 625 C C . HIS A 1 76 ? 10.997 10.770 -2.497 1.00 92.50 76 HIS A C 1
ATOM 627 O O . HIS A 1 76 ? 10.719 11.800 -3.104 1.00 92.50 76 HIS A O 1
ATOM 633 N N . PHE A 1 77 ? 10.261 9.662 -2.602 1.00 91.62 77 PHE A N 1
ATOM 634 C CA . PHE A 1 77 ? 9.018 9.579 -3.365 1.00 91.62 77 PHE A CA 1
ATOM 635 C C . PHE A 1 77 ? 8.032 8.597 -2.719 1.00 91.62 77 PHE A C 1
ATOM 637 O O . PHE A 1 77 ? 8.418 7.728 -1.939 1.00 91.62 77 PHE A O 1
ATOM 644 N N . ASN A 1 78 ? 6.756 8.733 -3.072 1.00 90.81 78 ASN A N 1
ATOM 645 C CA . ASN A 1 78 ? 5.705 7.758 -2.800 1.00 90.81 78 ASN A CA 1
ATOM 646 C C . ASN A 1 78 ? 5.018 7.425 -4.130 1.00 90.81 78 ASN A C 1
ATOM 648 O O . ASN A 1 78 ? 4.801 8.320 -4.949 1.00 90.81 78 ASN A O 1
ATOM 652 N N . ARG A 1 79 ? 4.712 6.147 -4.368 1.00 90.81 79 ARG A N 1
ATOM 653 C CA . ARG A 1 79 ? 4.100 5.695 -5.620 1.00 90.81 79 ARG A CA 1
ATOM 654 C C . ARG A 1 79 ? 3.003 4.675 -5.342 1.00 90.81 79 ARG A C 1
ATOM 656 O O . ARG A 1 79 ? 3.256 3.655 -4.713 1.00 90.81 79 ARG A O 1
ATOM 663 N N . GLY A 1 80 ? 1.810 4.934 -5.872 1.00 90.44 80 GLY A N 1
ATOM 664 C CA . GLY A 1 80 ? 0.739 3.943 -5.972 1.00 90.44 80 GLY A CA 1
ATOM 665 C C . GLY A 1 80 ? 0.861 3.149 -7.271 1.00 90.44 80 GLY A C 1
ATOM 666 O O . GLY A 1 80 ? 1.107 3.729 -8.331 1.00 90.44 80 GLY A O 1
ATOM 667 N N . GLN A 1 81 ? 0.713 1.827 -7.196 1.00 90.81 81 GLN A N 1
ATOM 668 C CA . GLN A 1 81 ? 0.748 0.938 -8.357 1.00 90.81 81 GLN A CA 1
ATOM 669 C C . GLN A 1 81 ? -0.261 -0.195 -8.191 1.00 90.81 81 GLN A C 1
ATOM 671 O O . GLN A 1 81 ? -0.543 -0.627 -7.076 1.00 90.81 81 GLN A O 1
ATOM 676 N N . ILE A 1 82 ? -0.754 -0.694 -9.321 1.00 91.12 82 ILE A N 1
ATOM 677 C CA . ILE A 1 82 ? -1.463 -1.969 -9.412 1.00 91.12 82 ILE A CA 1
ATOM 678 C C . ILE A 1 82 ? -0.474 -2.960 -10.016 1.00 91.12 82 ILE A C 1
ATOM 680 O O . ILE A 1 82 ? 0.127 -2.674 -11.053 1.00 91.12 82 ILE A O 1
ATOM 684 N N . VAL A 1 83 ? -0.292 -4.101 -9.357 1.00 89.25 83 VAL A N 1
ATOM 685 C CA . VAL A 1 83 ? 0.579 -5.173 -9.838 1.00 89.25 83 VAL A CA 1
ATOM 686 C C . VAL A 1 83 ? -0.272 -6.390 -10.154 1.00 89.25 83 VAL A C 1
ATOM 688 O O . VAL A 1 83 ? -1.130 -6.773 -9.364 1.00 89.25 83 VAL A O 1
ATOM 691 N N . ILE A 1 84 ? -0.019 -6.992 -11.313 1.00 87.88 84 ILE A N 1
ATOM 692 C CA . ILE A 1 84 ? -0.702 -8.191 -11.791 1.00 87.88 84 ILE A CA 1
ATOM 693 C C . ILE A 1 84 ? 0.377 -9.210 -12.133 1.00 87.88 84 ILE A C 1
ATOM 695 O O . ILE A 1 84 ? 1.333 -8.889 -12.841 1.00 87.88 84 ILE A O 1
ATOM 699 N N . PHE A 1 85 ? 0.218 -10.439 -11.657 1.00 83.75 85 PHE A N 1
ATOM 700 C CA . PHE A 1 85 ? 1.021 -11.546 -12.153 1.00 83.75 85 PHE A CA 1
ATOM 701 C C . PHE A 1 85 ? 0.521 -11.952 -13.546 1.00 83.75 85 PHE A C 1
ATOM 703 O O . PHE A 1 85 ? -0.641 -12.319 -13.703 1.00 83.75 85 PHE A O 1
ATOM 710 N N . SER A 1 86 ? 1.397 -11.895 -14.552 1.00 85.12 86 SER A N 1
ATOM 711 C CA . SER A 1 86 ? 1.131 -12.426 -15.892 1.00 85.12 86 SER A CA 1
ATOM 712 C C . SER A 1 86 ? 2.019 -13.634 -16.139 1.00 85.12 86 SER A C 1
ATOM 714 O O . SER A 1 86 ? 3.243 -13.508 -16.205 1.00 85.12 86 SER A O 1
ATOM 716 N N . SER A 1 87 ? 1.409 -14.808 -16.300 1.00 83.00 87 SER A N 1
ATOM 717 C CA . SER A 1 87 ? 2.155 -16.030 -16.600 1.00 83.00 87 SER A CA 1
ATOM 718 C C . SER A 1 87 ? 2.789 -16.020 -17.991 1.00 83.00 87 SER A C 1
ATOM 720 O O . SER A 1 87 ? 3.786 -16.698 -18.191 1.00 83.00 87 SER A O 1
ATOM 722 N N . GLU A 1 88 ? 2.237 -15.254 -18.937 1.00 86.81 88 GLU A N 1
ATOM 723 C CA . GLU A 1 88 ? 2.774 -15.133 -20.303 1.00 86.81 88 GLU A CA 1
ATOM 724 C C . GLU A 1 88 ? 4.091 -14.350 -20.348 1.00 86.81 88 GLU A C 1
ATOM 726 O O . GLU A 1 88 ? 4.901 -14.531 -21.251 1.00 86.81 88 GLU A O 1
ATOM 731 N N . LEU A 1 89 ? 4.309 -13.478 -19.361 1.00 86.50 89 LEU A N 1
ATOM 732 C CA . LEU A 1 89 ? 5.521 -12.669 -19.221 1.00 86.50 89 LEU A CA 1
ATOM 733 C C . LEU A 1 89 ? 6.458 -13.226 -18.138 1.00 86.50 89 LEU A C 1
ATOM 735 O O . LEU A 1 89 ? 7.337 -12.519 -17.648 1.00 86.50 89 LEU A O 1
ATOM 739 N N . SER A 1 90 ? 6.248 -14.478 -17.727 1.00 83.25 90 SER A N 1
ATOM 740 C CA . SER A 1 90 ? 7.008 -15.125 -16.663 1.00 83.25 90 SER A CA 1
ATOM 741 C C . SER A 1 90 ? 8.060 -16.083 -17.219 1.00 83.25 90 SER A C 1
ATOM 743 O O . SER A 1 90 ? 7.814 -16.800 -18.182 1.00 83.25 90 SER A O 1
ATOM 745 N N . TYR A 1 91 ? 9.215 -16.156 -16.552 1.00 84.50 91 TYR A N 1
ATOM 746 C CA . TYR A 1 91 ? 10.210 -17.215 -16.770 1.00 84.50 91 TYR A CA 1
ATOM 747 C C . TYR A 1 91 ? 9.867 -18.520 -16.028 1.00 84.50 91 TYR A C 1
ATOM 749 O O . TYR A 1 91 ? 10.624 -19.488 -16.112 1.00 84.50 91 TYR A O 1
ATOM 757 N N . ILE A 1 92 ? 8.765 -18.556 -15.269 1.00 82.69 92 ILE A N 1
ATOM 758 C CA . ILE A 1 92 ? 8.313 -19.767 -14.577 1.00 82.69 92 ILE A CA 1
ATOM 759 C C . ILE A 1 92 ? 7.901 -20.806 -15.634 1.00 82.69 92 ILE A C 1
ATOM 761 O O . ILE A 1 92 ? 7.050 -20.491 -16.472 1.00 82.69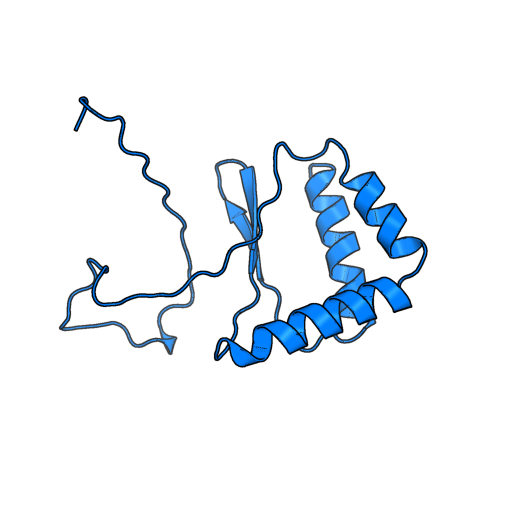 92 ILE A O 1
ATOM 765 N N . PRO A 1 93 ? 8.458 -22.035 -15.597 1.00 82.56 93 PRO A N 1
ATOM 766 C CA . PRO A 1 93 ? 8.095 -23.092 -16.533 1.00 82.56 93 PRO A CA 1
ATOM 767 C C . PRO A 1 93 ? 6.583 -23.339 -16.575 1.00 82.56 93 PRO A C 1
ATOM 769 O O . PRO A 1 93 ? 5.885 -23.229 -15.563 1.00 82.56 93 PRO A O 1
ATOM 772 N N . GLU A 1 94 ? 6.069 -23.704 -17.749 1.00 82.06 94 GLU A N 1
ATOM 773 C 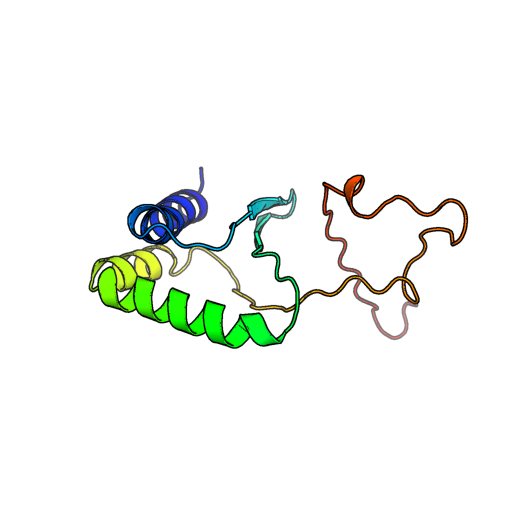CA . GLU A 1 94 ? 4.682 -24.166 -17.871 1.00 82.06 94 GLU A CA 1
ATOM 774 C C . GLU A 1 94 ? 4.470 -25.480 -17.108 1.00 82.06 94 GLU A C 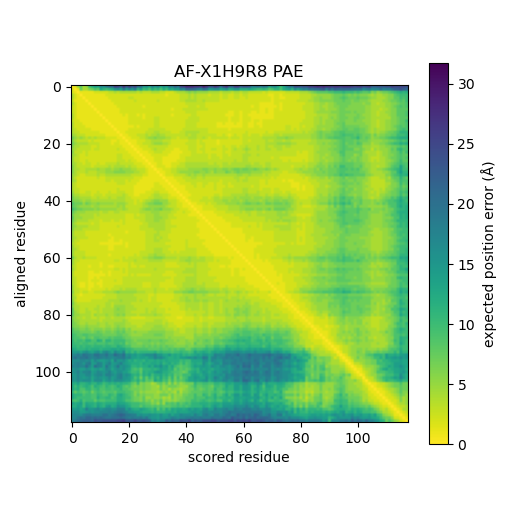1
ATOM 776 O O . GLU A 1 94 ? 3.447 -25.634 -16.445 1.00 82.06 94 GLU A O 1
ATOM 781 N N . GLU A 1 95 ? 5.472 -26.370 -17.107 1.00 85.44 95 GLU A N 1
ATOM 782 C CA . GLU A 1 95 ? 5.455 -27.629 -16.362 1.00 85.44 95 GLU A CA 1
ATOM 783 C C . GLU A 1 95 ? 6.801 -27.907 -15.651 1.00 85.44 95 GLU A C 1
ATOM 785 O O . GLU A 1 95 ? 7.839 -27.952 -16.317 1.00 85.44 95 GLU A O 1
ATOM 790 N N . PRO A 1 96 ? 6.817 -28.138 -14.319 1.00 78.25 96 PRO A N 1
ATOM 791 C CA . PRO A 1 96 ? 5.724 -27.920 -13.371 1.00 78.25 96 PRO A CA 1
ATOM 792 C C . PRO A 1 96 ? 5.597 -26.433 -13.011 1.00 78.25 96 PRO A C 1
ATOM 794 O O . PRO A 1 96 ? 6.581 -25.774 -12.670 1.00 78.25 96 PRO A O 1
ATOM 797 N N . ARG A 1 97 ? 4.367 -25.919 -13.018 1.00 77.69 97 ARG A N 1
ATOM 798 C CA . ARG A 1 97 ? 4.055 -24.611 -12.440 1.00 77.69 97 ARG A CA 1
ATOM 799 C C . ARG A 1 97 ? 3.666 -24.787 -10.973 1.00 77.69 97 ARG A C 1
ATOM 801 O O . ARG A 1 97 ? 2.906 -25.695 -10.650 1.00 77.69 97 ARG A O 1
ATOM 808 N N . LEU A 1 98 ? 4.191 -23.927 -10.099 1.00 76.75 98 LEU A N 1
ATOM 809 C CA . LEU A 1 98 ? 3.789 -23.889 -8.689 1.00 76.75 98 LEU A CA 1
ATOM 810 C C . LEU A 1 98 ? 2.291 -23.595 -8.574 1.00 76.75 98 LEU A C 1
ATOM 812 O O . LEU A 1 98 ? 1.748 -22.800 -9.350 1.00 76.75 98 LEU A O 1
ATOM 816 N N . ASN A 1 99 ? 1.640 -24.194 -7.579 1.00 74.56 99 ASN A N 1
ATOM 817 C CA . ASN A 1 99 ? 0.271 -23.823 -7.249 1.00 74.56 99 ASN A CA 1
ATOM 818 C C . ASN A 1 99 ? 0.258 -22.381 -6.708 1.00 74.56 99 ASN A C 1
ATOM 820 O O . ASN A 1 99 ? 1.166 -22.008 -5.962 1.00 74.56 99 ASN A O 1
ATOM 824 N N . PRO A 1 100 ? -0.766 -21.561 -7.008 1.00 69.75 100 PRO A N 1
ATOM 825 C CA . PRO A 1 100 ? -0.861 -20.200 -6.471 1.00 69.75 100 PRO A CA 1
ATOM 826 C C . PRO A 1 100 ? -0.760 -20.131 -4.938 1.00 69.75 100 PRO A C 1
ATOM 828 O O . PRO A 1 100 ? -0.210 -19.177 -4.398 1.00 69.75 100 PRO A O 1
ATOM 831 N N . GLU A 1 101 ? -1.236 -21.167 -4.242 1.00 73.06 101 GLU A N 1
ATOM 832 C CA . GLU A 1 101 ? -1.192 -21.286 -2.778 1.00 73.06 101 GLU A CA 1
ATOM 833 C C . GLU A 1 101 ? 0.222 -21.536 -2.219 1.00 73.06 101 GLU A C 1
ATOM 835 O O . GLU A 1 101 ? 0.478 -21.286 -1.043 1.00 73.06 101 GLU A O 1
ATOM 840 N N . GLU A 1 102 ? 1.159 -22.000 -3.051 1.00 74.94 102 GLU A N 1
ATOM 841 C CA . GLU A 1 102 ? 2.554 -22.257 -2.668 1.00 74.94 102 GLU A CA 1
ATOM 842 C C . GLU A 1 102 ? 3.417 -20.983 -2.751 1.00 74.94 102 GLU A C 1
ATOM 844 O O . GLU A 1 102 ? 4.495 -20.915 -2.159 1.00 74.94 102 GLU A O 1
ATOM 849 N N . GLY A 1 103 ? 2.946 -19.951 -3.462 1.00 69.75 103 GLY A N 1
ATOM 850 C CA . GLY A 1 103 ? 3.634 -18.674 -3.650 1.00 69.75 103 GLY A CA 1
ATOM 851 C C . GLY A 1 103 ? 3.294 -17.651 -2.566 1.00 69.75 103 GLY A C 1
ATOM 852 O O . GLY A 1 103 ? 2.506 -16.741 -2.797 1.00 69.75 103 GLY A O 1
ATOM 853 N N . ASN A 1 104 ? 3.904 -17.762 -1.386 1.00 70.75 104 ASN A N 1
ATOM 854 C CA . ASN A 1 104 ? 3.659 -16.852 -0.253 1.00 70.75 104 ASN A CA 1
ATOM 855 C C . ASN A 1 104 ? 4.741 -15.771 -0.052 1.00 70.75 104 ASN A C 1
ATOM 857 O O . ASN A 1 104 ? 4.702 -15.030 0.933 1.00 70.75 104 ASN A O 1
ATOM 861 N N . PHE A 1 105 ? 5.704 -15.674 -0.969 1.00 74.12 105 PHE A N 1
ATOM 862 C CA . PHE A 1 105 ? 6.799 -14.709 -0.925 1.00 74.12 105 PHE A CA 1
ATOM 863 C C . PHE A 1 105 ? 6.845 -13.885 -2.212 1.00 74.12 105 PHE A C 1
ATOM 865 O O . PHE A 1 105 ? 6.742 -14.426 -3.312 1.00 74.12 105 PHE A O 1
ATOM 872 N N . ILE A 1 106 ? 7.034 -12.574 -2.064 1.00 76.25 106 ILE A N 1
ATOM 873 C CA . ILE A 1 106 ? 7.200 -11.639 -3.177 1.00 76.25 106 ILE A CA 1
ATOM 874 C C . ILE A 1 106 ? 8.562 -10.964 -3.026 1.00 76.25 106 ILE A C 1
ATOM 876 O O . ILE A 1 106 ? 8.847 -10.361 -1.992 1.00 76.25 106 ILE A O 1
ATOM 880 N N . TYR A 1 107 ? 9.379 -11.041 -4.075 1.00 78.44 107 TYR A N 1
ATOM 881 C CA . TYR A 1 107 ? 10.603 -10.261 -4.226 1.00 78.44 107 TYR A CA 1
ATOM 882 C C . TYR A 1 107 ? 10.463 -9.339 -5.432 1.00 78.44 107 TYR A C 1
ATOM 884 O O . TYR A 1 107 ? 10.060 -9.780 -6.510 1.00 78.44 107 TYR A O 1
ATOM 892 N N . TRP A 1 108 ? 10.808 -8.067 -5.257 1.00 83.62 108 TRP A N 1
ATOM 893 C CA . TRP A 1 108 ? 10.779 -7.090 -6.337 1.00 83.62 108 TRP A CA 1
ATOM 894 C C . TRP A 1 108 ? 12.173 -6.896 -6.914 1.00 83.62 108 TRP A C 1
ATOM 896 O O . TRP A 1 108 ? 13.076 -6.441 -6.219 1.00 83.62 108 TRP A O 1
ATOM 906 N N . GLY A 1 109 ? 12.329 -7.198 -8.201 1.00 79.94 109 GLY A N 1
ATOM 907 C CA . GLY A 1 109 ? 13.493 -6.802 -8.986 1.00 79.94 109 GLY A CA 1
ATOM 908 C C . GLY A 1 109 ? 13.083 -5.768 -10.028 1.00 79.94 109 GLY A C 1
ATOM 909 O O . GLY A 1 109 ? 12.208 -6.040 -10.848 1.00 79.94 109 GLY A O 1
ATOM 910 N N . PHE A 1 110 ? 13.712 -4.592 -10.013 1.00 79.81 110 PHE A N 1
ATOM 911 C CA . PHE A 1 110 ? 13.490 -3.551 -11.019 1.00 79.81 110 PHE A CA 1
ATOM 912 C C . PHE A 1 110 ? 14.727 -3.427 -11.909 1.00 79.81 110 PHE A C 1
ATOM 914 O O . PHE A 1 110 ? 15.792 -3.022 -11.451 1.00 79.81 110 PHE A O 1
ATOM 921 N N . GLY A 1 111 ? 14.582 -3.780 -13.186 1.00 80.12 111 GLY A N 1
ATOM 922 C CA . GLY A 1 111 ? 15.594 -3.551 -14.214 1.00 80.12 111 GLY A CA 1
ATOM 923 C C . GLY A 1 111 ? 15.233 -2.332 -15.056 1.00 80.12 111 GLY A C 1
ATOM 924 O O . GLY A 1 111 ? 14.087 -2.192 -15.483 1.00 80.12 111 GLY A O 1
ATOM 925 N N . TYR A 1 112 ? 16.210 -1.469 -15.317 1.00 80.75 112 TYR A N 1
ATOM 926 C CA . TYR A 1 112 ? 16.073 -0.336 -16.228 1.00 80.75 112 TYR A CA 1
ATOM 927 C C . TYR A 1 112 ? 17.017 -0.562 -17.409 1.00 80.75 112 TYR A C 1
ATOM 929 O O . TYR A 1 112 ? 18.197 -0.837 -17.204 1.00 80.75 112 TYR A O 1
ATOM 937 N N . VAL A 1 113 ? 16.502 -0.472 -18.636 1.00 82.88 113 VAL A N 1
ATOM 938 C CA . VAL A 1 113 ? 17.331 -0.556 -19.845 1.00 82.88 113 VAL A CA 1
ATOM 939 C C . VAL A 1 113 ? 17.896 0.830 -20.136 1.00 82.88 113 VAL A C 1
ATOM 941 O O . VAL A 1 113 ? 17.139 1.783 -20.330 1.00 82.88 113 VAL A O 1
ATOM 944 N N . GLU A 1 114 ? 19.221 0.947 -20.177 1.00 85.38 114 GLU A N 1
ATOM 945 C CA . GLU A 1 114 ? 19.881 2.119 -20.747 1.00 85.38 114 GLU A CA 1
ATOM 946 C C . GLU A 1 114 ? 19.952 1.950 -22.266 1.00 85.38 114 GLU A C 1
ATOM 948 O O . GLU A 1 114 ? 20.713 1.126 -22.767 1.00 85.38 114 GLU A O 1
ATOM 953 N N . LEU A 1 115 ? 19.152 2.735 -22.995 1.00 81.94 115 LEU A N 1
ATOM 954 C CA . LEU A 1 115 ? 19.110 2.700 -24.460 1.00 81.94 115 LEU A CA 1
ATOM 955 C C . LEU A 1 115 ? 20.517 2.864 -25.059 1.00 81.94 115 LEU A C 1
ATOM 957 O O . LEU A 1 115 ? 21.217 3.833 -24.753 1.00 81.94 115 LEU A O 1
ATOM 961 N N . GLY A 1 116 ? 20.911 1.936 -25.935 1.00 84.12 116 GLY A N 1
ATOM 962 C CA . GLY A 1 116 ? 22.231 1.918 -26.575 1.00 84.12 116 GLY A CA 1
ATOM 963 C C . GLY A 1 116 ? 23.345 1.284 -25.732 1.00 84.12 116 GLY A C 1
ATOM 964 O O . GLY A 1 116 ? 24.508 1.319 -26.140 1.00 84.12 116 GLY A O 1
ATOM 965 N N . LYS A 1 117 ? 23.006 0.713 -24.571 1.00 77.81 117 LYS A N 1
ATOM 966 C CA . LYS A 1 117 ? 23.871 -0.163 -23.765 1.00 77.81 117 LYS A CA 1
ATOM 967 C C . LYS A 1 117 ? 23.210 -1.514 -23.476 1.00 77.81 117 LYS A C 1
ATOM 969 O O . LYS A 1 117 ? 23.539 -2.152 -22.475 1.00 77.81 117 LYS A O 1
ATOM 974 N N . GLU A 1 118 ? 22.258 -1.895 -24.324 1.00 65.69 118 GLU A N 1
ATOM 975 C CA . GLU A 1 118 ? 21.672 -3.237 -24.337 1.00 65.69 118 GLU A CA 1
ATOM 976 C C . GLU A 1 118 ? 22.704 -4.342 -24.607 1.00 65.69 118 GLU A C 1
ATOM 978 O O . GLU A 1 118 ? 23.656 -4.112 -25.392 1.00 65.69 118 GLU A O 1
#

Radius of gyration: 17.7 Å; Cα contacts (8 Å, |Δi|>4): 52; chains: 1; bounding box: 38×44×42 Å

pLDDT: mean 88.83, std 7.74, range [58.78, 97.19]

Secondary structure (DSSP, 8-state):
--HHHHHHHHHHHHHHTTT-SS--EEEE-TTS-EEEE---SSTTHHHHHHHHHHHHHHHHTHHHHHHHHHHTTS-S----------GGG--S-STTPPPGGG------------TT--

Solvent-accessible surface area (backbone atoms only — not comparable to full-atom values): 7978 Å² total; per-residue (Å²): 134,56,69,46,60,55,39,50,52,56,52,51,46,57,38,59,78,65,64,56,88,68,66,72,50,75,53,71,54,99,85,76,50,75,47,79,46,64,85,70,96,52,80,81,50,52,63,56,50,54,52,49,52,51,48,42,42,64,73,47,43,70,58,44,57,55,46,54,58,58,44,59,88,57,62,95,78,86,81,91,83,86,86,78,93,54,74,90,81,43,91,67,51,85,76,81,54,82,57,78,88,74,62,85,77,87,83,91,81,88,85,80,87,56,88,93,71,121

Mean predicted aligned error: 5.88 Å

Foldseek 3Di:
DALQVVLVVLVVVLCVVVPNPWDWDWDADPVGDIDTDTDDPDPVCVVVVVVVVVVSPVVCDVSNVVSVVSCPPRDPDDDDDDDDDDPVPDPQDPPPHDDPVVPPDDDDDDDDDDPPPD